Protein AF-A0A1H8XIE9-F1 (afdb_monomer_lite)

pLDDT: mean 76.76, std 25.87, range [34.31, 98.88]

Sequence (158 aa):
MKPQIKPFLKVLVLFALAIGNTLFGGCKKAALSPSSVLHDTVRLVHDSIIYVKDTSNTVTDTAALIPISLIGLRSDSGYCYKIGYHLPVIGDSNDKPNTSTLRLFENGVELSPAHSNHKSIRVYGLGQFSHWGDELYFSTSDNTSPLNNGRKYSYKMK

Radius of gyration: 26.47 Å; chains: 1; bounding box: 53×90×67 Å

Secondary structure (DSSP, 8-state):
-----------------------------------------------------------SSS-PPEEPP-TT-EEEETTEEE-SS--SS--B-SS-TT---EEEEETTEEP--SS--HHHHHHT-TT-EEEETTEEEE--TTS--TTTS---EEEEE-

Foldseek 3Di:
DDDDDDDDDDDDDDDDDDDDDDDDDDDDDDDDDDDDDDDDDDDPDDDDDPPPPPPPDDDDDDQDWAWQDCVQWDDPAAQKIKGRDFAPDFFADPVRQHRFQKWKDKLNHTFDDESDDLVCCRPPAQRYWYRHTRMIMHGDNVSDDPVPPPIIMTMGGD

Structure (mmCIF, N/CA/C/O backbone):
data_AF-A0A1H8XIE9-F1
#
_entry.id   AF-A0A1H8XIE9-F1
#
loop_
_atom_site.group_PDB
_atom_site.id
_atom_site.type_symbol
_atom_site.label_atom_id
_atom_site.label_alt_id
_atom_site.label_comp_id
_atom_site.label_asym_id
_atom_site.label_entity_id
_atom_site.label_seq_id
_atom_site.pdbx_PDB_ins_code
_atom_site.Cartn_x
_atom_site.Cartn_y
_atom_site.Cartn_z
_atom_site.occupancy
_atom_site.B_iso_or_equiv
_atom_site.auth_seq_id
_atom_site.auth_comp_id
_atom_site.auth_asym_id
_atom_site.auth_atom_id
_atom_site.pdbx_PDB_model_num
ATOM 1 N N . MET A 1 1 ? -2.696 -48.945 -34.446 1.00 48.47 1 MET A N 1
ATOM 2 C CA . MET A 1 1 ? -2.806 -48.901 -32.972 1.00 48.47 1 MET A CA 1
ATOM 3 C C . MET A 1 1 ? -3.918 -47.913 -32.607 1.00 48.47 1 MET A C 1
ATOM 5 O O . MET A 1 1 ? -3.743 -46.717 -32.768 1.00 48.47 1 MET A O 1
ATOM 9 N N . LYS A 1 2 ? -5.105 -48.417 -32.257 1.00 46.06 2 LYS A N 1
ATOM 10 C CA . LYS A 1 2 ? -6.204 -47.704 -31.559 1.00 46.06 2 LYS A CA 1
ATOM 11 C C . LYS A 1 2 ? -6.316 -48.355 -30.165 1.00 46.06 2 LYS A C 1
ATOM 13 O O . LYS A 1 2 ? -5.877 -49.504 -30.079 1.00 46.06 2 LYS A O 1
ATOM 18 N N . PRO A 1 3 ? -6.994 -47.793 -29.142 1.00 51.75 3 PRO A N 1
ATOM 19 C CA . PRO A 1 3 ? -7.561 -46.448 -28.916 1.00 51.75 3 PRO A CA 1
ATOM 20 C C . PRO A 1 3 ? -7.057 -45.875 -27.547 1.00 51.75 3 PRO A C 1
ATOM 22 O O . PRO A 1 3 ? -6.142 -46.435 -26.961 1.00 51.75 3 PRO A O 1
ATOM 25 N N . GLN A 1 4 ? -7.491 -44.727 -27.016 1.00 52.00 4 GLN A N 1
ATOM 26 C CA . GLN A 1 4 ? -8.658 -44.607 -26.124 1.00 52.00 4 GLN A CA 1
ATOM 27 C C . GLN A 1 4 ? -9.018 -43.127 -25.909 1.00 52.00 4 GLN A C 1
ATOM 29 O O . GLN A 1 4 ? -8.230 -42.341 -25.388 1.00 52.00 4 GLN A O 1
ATOM 34 N N . ILE A 1 5 ? -10.248 -42.785 -26.285 1.00 56.75 5 ILE A N 1
ATOM 35 C CA . ILE A 1 5 ? -10.944 -41.541 -25.952 1.00 56.75 5 ILE A CA 1
ATOM 36 C C . ILE A 1 5 ? -11.537 -41.735 -24.553 1.00 56.75 5 ILE A C 1
ATOM 38 O O . ILE A 1 5 ? -12.248 -42.712 -24.332 1.00 56.75 5 ILE A O 1
ATOM 42 N N . LYS A 1 6 ? -11.279 -40.821 -23.613 1.00 53.88 6 LYS A N 1
ATOM 43 C CA . LYS A 1 6 ? -12.006 -40.776 -22.334 1.00 53.88 6 LYS A CA 1
ATOM 44 C C . LYS A 1 6 ? -13.123 -39.732 -22.426 1.00 53.88 6 LYS A C 1
ATOM 46 O O . LYS A 1 6 ? -12.805 -38.549 -22.554 1.00 53.88 6 LYS A O 1
ATOM 51 N N . PRO A 1 7 ? -14.408 -40.119 -22.361 1.00 53.91 7 PRO A N 1
ATOM 52 C CA . PRO A 1 7 ? -15.494 -39.163 -22.252 1.00 53.91 7 PRO A CA 1
ATOM 53 C C . PRO A 1 7 ? -15.709 -38.740 -20.790 1.00 53.91 7 PRO A C 1
ATOM 55 O O . PRO A 1 7 ? -15.782 -39.563 -19.886 1.00 53.91 7 PRO A O 1
ATOM 58 N N . PHE A 1 8 ? -15.807 -37.424 -20.607 1.00 53.00 8 PHE A N 1
ATOM 59 C CA . PHE A 1 8 ? -16.929 -36.746 -19.955 1.00 53.00 8 PHE A CA 1
ATOM 60 C C . PHE A 1 8 ? -17.436 -37.303 -18.613 1.00 53.00 8 PHE A C 1
ATOM 62 O O . PHE A 1 8 ? -18.193 -38.268 -18.570 1.00 53.00 8 PHE A O 1
ATOM 69 N N . LEU A 1 9 ? -17.182 -36.563 -17.530 1.00 43.84 9 LEU A N 1
ATOM 70 C CA . LEU A 1 9 ? -18.088 -36.572 -16.385 1.00 43.84 9 LEU A CA 1
ATOM 71 C C . LEU A 1 9 ? -18.273 -35.148 -15.854 1.00 43.84 9 LEU A C 1
ATOM 73 O O . LEU A 1 9 ? -17.459 -34.619 -15.101 1.00 43.84 9 LEU A O 1
ATOM 77 N N . LYS A 1 10 ? -19.363 -34.520 -16.304 1.00 49.62 10 LYS A N 1
ATOM 78 C CA . LYS A 1 10 ? -19.951 -33.341 -15.671 1.00 49.62 10 LYS A CA 1
ATOM 79 C C . LYS A 1 10 ? -20.474 -33.767 -14.302 1.00 49.62 10 LYS A C 1
ATOM 81 O O . LYS A 1 10 ? -21.412 -34.556 -14.239 1.00 49.62 10 LYS A O 1
ATOM 86 N N . VAL A 1 11 ? -19.916 -33.219 -13.231 1.00 49.66 11 VAL A N 1
ATOM 87 C CA . VAL A 1 11 ? -20.542 -33.281 -11.908 1.00 49.66 11 VAL A CA 1
ATOM 88 C C . VAL A 1 11 ? -21.177 -31.920 -11.650 1.00 49.66 11 VAL A C 1
ATOM 90 O O . VAL A 1 11 ? -20.545 -30.974 -11.193 1.00 49.66 11 VAL A O 1
ATOM 93 N N . LEU A 1 12 ? -22.440 -31.832 -12.062 1.00 45.25 12 LEU A N 1
ATOM 94 C CA . LEU A 1 12 ? -23.404 -30.826 -11.643 1.00 45.25 12 LEU A CA 1
ATOM 95 C C . LEU A 1 12 ? -23.874 -31.227 -10.243 1.00 45.25 12 LEU A C 1
ATOM 97 O O . LEU A 1 12 ? -24.540 -32.248 -10.098 1.00 45.25 12 LEU A O 1
ATOM 101 N N . VAL A 1 13 ? -23.541 -30.439 -9.226 1.00 49.31 13 VAL A N 1
ATOM 102 C CA . VAL A 1 13 ? -24.158 -30.559 -7.902 1.00 49.31 13 VAL A CA 1
ATOM 103 C C . VAL A 1 13 ? -24.813 -29.223 -7.582 1.00 49.31 13 VAL A C 1
ATOM 105 O O . VAL A 1 13 ? -24.177 -28.270 -7.144 1.00 49.31 13 VAL A O 1
ATOM 108 N N . LEU A 1 14 ? -26.108 -29.171 -7.884 1.00 47.31 14 LEU A N 1
ATOM 109 C CA . LEU A 1 14 ? -27.056 -28.214 -7.335 1.00 47.31 14 LEU A CA 1
ATOM 110 C C . LEU A 1 14 ? -27.378 -28.660 -5.905 1.00 47.31 14 LEU A C 1
ATOM 112 O O . LEU A 1 14 ? -27.981 -29.712 -5.722 1.00 47.31 14 LEU A O 1
ATOM 116 N N . PHE A 1 15 ? -27.028 -27.850 -4.910 1.00 45.62 15 PHE A N 1
ATOM 117 C CA . PHE A 1 15 ? -27.709 -27.862 -3.617 1.00 45.62 15 PHE A CA 1
ATOM 118 C C . PHE A 1 15 ? -28.223 -26.453 -3.345 1.00 45.62 15 PHE A C 1
ATOM 120 O O . PHE A 1 15 ? -27.506 -25.575 -2.875 1.00 45.62 15 PHE A O 1
ATOM 127 N N . ALA A 1 16 ? -29.488 -26.247 -3.691 1.00 50.12 16 ALA A N 1
ATOM 128 C CA . ALA A 1 16 ? -30.311 -25.251 -3.037 1.00 50.12 16 ALA A CA 1
ATOM 129 C C . ALA A 1 16 ? -30.790 -25.856 -1.713 1.00 50.12 16 ALA A C 1
ATOM 131 O O . ALA A 1 16 ? -31.269 -26.985 -1.721 1.00 50.12 16 ALA A O 1
ATOM 132 N N . LEU A 1 17 ? -30.719 -25.110 -0.612 1.00 47.53 17 LEU A N 1
ATOM 133 C CA . LEU A 1 17 ? -31.839 -25.020 0.322 1.00 47.53 17 LEU A CA 1
ATOM 134 C C . LEU A 1 17 ? -31.669 -23.799 1.232 1.00 47.53 17 LEU A C 1
ATOM 136 O O . LEU A 1 17 ? -30.624 -23.579 1.838 1.00 47.53 17 LEU A O 1
ATOM 140 N N . ALA A 1 18 ? -32.732 -23.006 1.271 1.00 48.97 18 ALA A N 1
ATOM 141 C CA . ALA A 1 18 ? -32.897 -21.816 2.079 1.00 48.97 18 ALA A CA 1
ATOM 142 C C . ALA A 1 18 ? -33.164 -22.162 3.551 1.00 48.97 18 ALA A C 1
ATOM 144 O O . ALA A 1 18 ? -33.960 -23.049 3.849 1.00 48.97 18 ALA A O 1
ATOM 145 N N . ILE A 1 19 ? -32.557 -21.391 4.450 1.00 62.50 19 ILE A N 1
ATOM 146 C CA . ILE A 1 19 ? -32.918 -21.212 5.864 1.00 62.50 19 ILE A CA 1
ATOM 147 C C . ILE A 1 19 ? -32.430 -19.787 6.175 1.00 62.50 19 ILE A C 1
ATOM 14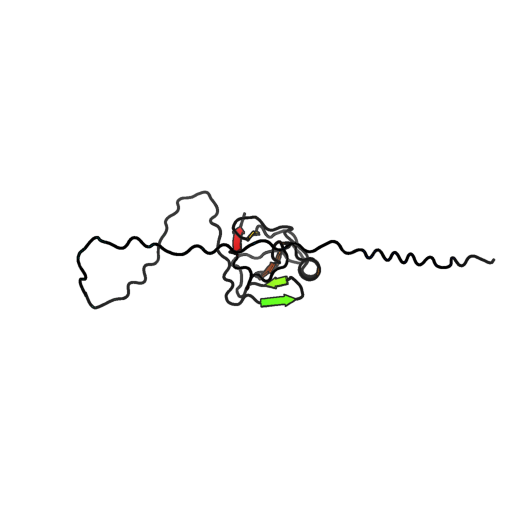9 O O . ILE A 1 19 ? -31.291 -19.475 5.854 1.00 62.50 19 ILE A O 1
ATOM 153 N N . GLY A 1 20 ? -33.142 -18.812 6.717 1.00 48.22 20 GLY A N 1
ATOM 154 C CA . GLY A 1 20 ? -34.461 -18.652 7.308 1.00 48.22 20 GLY A CA 1
ATOM 155 C C . GLY A 1 20 ? -34.412 -17.255 7.959 1.00 48.22 20 GLY A C 1
ATOM 156 O O . GLY A 1 20 ? -33.375 -16.863 8.492 1.00 48.22 20 GLY A O 1
ATOM 157 N N . ASN A 1 21 ? -35.479 -16.464 7.846 1.00 50.12 21 ASN A N 1
ATOM 158 C CA . ASN A 1 21 ? -35.583 -15.127 8.446 1.00 50.12 21 ASN A CA 1
ATOM 159 C C . ASN A 1 21 ? -35.462 -15.170 9.977 1.00 50.12 21 ASN A C 1
ATOM 161 O O . ASN A 1 21 ? -36.142 -15.984 10.590 1.00 50.12 21 ASN A O 1
ATOM 165 N N . THR A 1 22 ? -34.801 -14.175 10.582 1.00 55.75 22 THR A N 1
ATOM 166 C CA . THR A 1 22 ? -35.258 -13.591 11.860 1.00 55.75 22 THR A CA 1
ATOM 167 C C . THR A 1 22 ? -34.824 -12.133 12.011 1.00 55.75 22 THR A C 1
ATOM 169 O O . THR A 1 22 ? -33.637 -11.814 12.019 1.00 55.75 22 THR A O 1
ATOM 172 N N . LEU A 1 23 ? -35.835 -11.272 12.166 1.00 52.94 23 LEU A N 1
ATOM 173 C CA . LEU A 1 23 ? -35.782 -9.919 12.713 1.00 52.94 23 LEU A CA 1
ATOM 174 C C . LEU A 1 23 ? -35.303 -9.936 14.173 1.00 52.94 23 LEU A C 1
ATOM 176 O O . LEU A 1 23 ? -35.907 -10.620 14.987 1.00 52.94 23 LEU A O 1
ATOM 180 N N . PHE A 1 24 ? -34.358 -9.065 14.511 1.00 54.19 24 PHE A N 1
ATOM 181 C CA . PHE A 1 24 ? -34.198 -8.372 15.800 1.00 54.19 24 PHE A CA 1
ATOM 182 C C . PHE A 1 24 ? -33.417 -7.096 15.448 1.00 54.19 24 PHE A C 1
ATOM 184 O O . PHE A 1 24 ? -32.498 -7.155 14.644 1.00 54.19 24 PHE A O 1
ATOM 191 N N . GLY A 1 25 ? -33.684 -5.882 15.899 1.00 42.97 25 GLY A N 1
ATOM 192 C CA . GLY A 1 25 ? -34.474 -5.331 16.986 1.00 42.97 25 GLY A CA 1
ATOM 193 C C . GLY A 1 25 ? -33.830 -3.959 17.219 1.00 42.97 25 GLY A C 1
ATOM 194 O O . GLY A 1 25 ? -32.608 -3.860 17.317 1.00 42.97 25 GLY A O 1
ATOM 195 N N . GLY A 1 26 ? -34.614 -2.884 17.171 1.00 39.31 26 GLY A N 1
ATOM 196 C CA . GLY A 1 26 ? -34.089 -1.525 17.258 1.00 39.31 26 GLY A CA 1
ATOM 197 C C . GLY A 1 26 ? -33.468 -1.220 18.622 1.00 39.31 26 GLY A C 1
ATOM 198 O O . GLY A 1 26 ? -34.047 -1.541 19.654 1.00 39.31 26 GLY A O 1
ATOM 199 N N . CYS A 1 27 ? -32.349 -0.498 18.619 1.00 40.12 27 CYS A N 1
ATOM 200 C CA . CYS A 1 27 ? -31.862 0.228 19.786 1.00 40.12 27 CYS A CA 1
ATOM 201 C C . CYS A 1 27 ? -31.975 1.726 19.502 1.00 40.12 27 CYS A C 1
ATOM 203 O O . CYS A 1 27 ? -31.138 2.314 18.821 1.00 40.12 27 CYS A O 1
ATOM 205 N N . LYS A 1 28 ? -33.031 2.351 20.029 1.00 43.78 28 LYS A N 1
ATOM 206 C CA . LYS A 1 28 ? -33.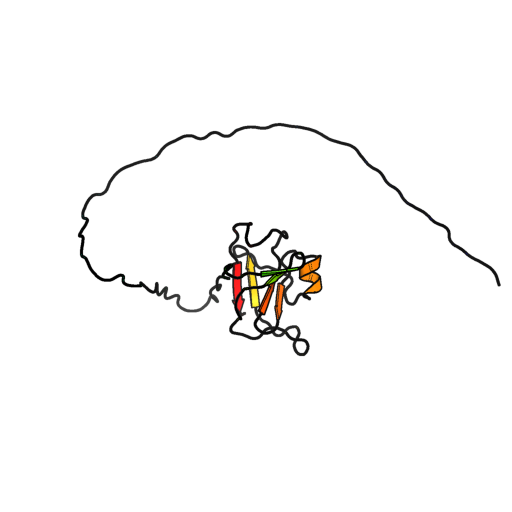051 3.798 20.249 1.00 43.78 28 LYS A CA 1
ATOM 207 C C . LYS A 1 28 ? -32.333 4.063 21.569 1.00 43.78 28 LYS A C 1
ATOM 209 O O . LYS A 1 28 ? -32.714 3.485 22.582 1.00 43.78 28 LYS A O 1
ATOM 214 N N . LYS A 1 29 ? -31.353 4.965 21.587 1.00 44.03 29 LYS A N 1
ATOM 215 C CA . LYS A 1 29 ? -30.922 5.614 22.829 1.00 44.03 29 LYS A CA 1
ATOM 216 C C . LYS A 1 29 ? -30.884 7.118 22.602 1.00 44.03 29 LYS A C 1
ATOM 218 O O . LYS A 1 29 ? -30.073 7.623 21.834 1.00 44.03 29 LYS A O 1
ATOM 223 N N . ALA A 1 30 ? -31.842 7.795 23.223 1.00 38.19 30 ALA A N 1
ATOM 224 C CA . ALA A 1 30 ? -31.916 9.239 23.313 1.00 38.19 30 ALA A CA 1
ATOM 225 C C . ALA A 1 30 ? -31.108 9.734 24.524 1.00 38.19 30 ALA A C 1
ATOM 227 O O . ALA A 1 30 ? -31.046 9.042 25.537 1.00 38.19 30 ALA A O 1
ATOM 228 N N . ALA A 1 31 ? -30.568 10.945 24.357 1.00 35.31 31 ALA A N 1
ATOM 229 C CA . ALA A 1 31 ? -30.292 11.991 25.344 1.00 35.31 31 ALA A CA 1
ATOM 230 C C . ALA A 1 31 ? -29.449 11.660 26.592 1.00 35.31 31 ALA A C 1
ATOM 232 O O . ALA A 1 31 ? -29.842 10.874 27.444 1.00 35.31 31 ALA A O 1
ATOM 233 N N . LEU A 1 32 ? -28.347 12.396 26.764 1.00 38.53 32 LEU A N 1
ATOM 234 C CA . LEU A 1 32 ? -28.251 13.506 27.730 1.00 38.53 32 LEU A CA 1
ATOM 235 C C . LEU A 1 32 ? -26.834 14.098 27.682 1.00 38.53 32 LEU A C 1
ATOM 237 O O . LEU A 1 32 ? -25.843 13.386 27.826 1.00 38.53 32 LEU A O 1
ATOM 241 N N . SER A 1 33 ? -26.759 15.410 27.459 1.00 45.00 33 SER A N 1
ATOM 242 C CA . SER A 1 33 ? -25.581 16.211 27.781 1.00 45.00 33 SER A CA 1
ATOM 243 C C . SER A 1 33 ? -25.416 16.299 29.300 1.00 45.00 33 SER A C 1
ATOM 245 O O . SER A 1 33 ? -26.394 16.189 30.045 1.00 45.00 33 SER A O 1
ATOM 247 N N . PRO A 1 34 ? -24.199 16.598 29.761 1.00 45.03 34 PRO A N 1
ATOM 248 C CA . PRO A 1 34 ? -24.071 17.600 30.806 1.00 45.03 34 PRO A CA 1
ATOM 249 C C . PRO A 1 34 ? -23.395 18.837 30.231 1.00 45.03 34 PRO A C 1
ATOM 251 O O . PRO A 1 34 ? -22.239 18.821 29.812 1.00 45.03 34 PRO A O 1
ATOM 254 N N . SER A 1 35 ? -24.172 19.910 30.200 1.00 40.66 35 SER A N 1
ATOM 255 C CA . SER A 1 35 ? -23.684 21.272 30.073 1.00 40.66 35 SER A CA 1
ATOM 256 C C . SER A 1 35 ? -23.006 21.705 31.377 1.00 40.66 35 SER A C 1
ATOM 258 O O . SER A 1 35 ? -23.365 21.227 32.452 1.00 40.66 35 SER A O 1
ATOM 260 N N . SER A 1 36 ? -22.165 22.732 31.251 1.00 43.00 36 SER A N 1
ATOM 261 C CA . SER A 1 36 ? -21.669 23.644 32.293 1.00 43.00 36 SER A CA 1
ATOM 262 C C . SER A 1 36 ? -20.463 23.197 33.119 1.00 43.00 36 SER A C 1
ATOM 264 O O . SER A 1 36 ? -20.346 22.039 33.484 1.00 43.00 36 SER A O 1
ATOM 266 N N . VAL A 1 37 ? -19.531 24.061 33.508 1.00 38.78 37 VAL A N 1
ATOM 267 C CA . VAL A 1 37 ? -19.157 25.446 33.169 1.00 38.78 37 VAL A CA 1
ATOM 268 C C . VAL A 1 37 ? -17.771 25.563 33.814 1.00 38.78 37 VAL A C 1
ATOM 270 O O . VAL A 1 37 ? -17.615 25.179 34.970 1.00 38.78 37 VAL A O 1
ATOM 273 N N . LEU A 1 38 ? -16.782 26.128 33.127 1.00 34.97 38 LEU A N 1
ATOM 274 C CA . LEU A 1 38 ? -15.830 26.990 33.819 1.00 34.97 38 LEU A CA 1
ATOM 275 C C . LEU A 1 38 ? -15.490 28.163 32.907 1.00 34.97 38 LEU A C 1
ATOM 277 O O . LEU A 1 38 ? -15.200 28.014 31.722 1.00 34.97 38 LEU A O 1
ATOM 281 N N . HIS A 1 39 ? -15.717 29.315 33.511 1.00 35.56 39 HIS A N 1
ATOM 282 C CA . HIS A 1 39 ? -15.737 30.663 32.988 1.00 35.56 39 HIS A CA 1
ATOM 283 C C . HIS A 1 39 ? -14.337 31.192 32.649 1.00 35.56 39 HIS A C 1
ATOM 285 O O . HIS A 1 39 ? -13.345 30.697 33.177 1.00 35.56 39 HIS A O 1
ATOM 291 N N . ASP A 1 40 ? -14.348 32.291 31.884 1.00 34.31 40 ASP A N 1
ATOM 292 C CA . ASP A 1 40 ? -13.335 33.358 31.829 1.00 34.31 40 ASP A CA 1
ATOM 293 C C . ASP A 1 40 ? -12.006 33.020 31.121 1.00 34.31 40 ASP A C 1
ATOM 295 O O . ASP A 1 40 ? -11.282 32.113 31.491 1.00 34.31 40 ASP A O 1
ATOM 299 N N . THR A 1 41 ? -11.531 33.732 30.096 1.00 38.88 41 THR A N 1
ATOM 300 C CA . THR A 1 41 ? -11.856 35.058 29.553 1.00 38.88 41 THR A CA 1
ATOM 301 C C . THR A 1 41 ? -11.452 35.070 28.075 1.00 38.88 41 THR A C 1
ATOM 303 O O . THR A 1 41 ? -10.320 34.723 27.736 1.00 38.88 41 THR A O 1
ATOM 306 N N . VAL A 1 42 ? -12.339 35.514 27.184 1.00 34.53 42 VAL A N 1
ATOM 307 C CA . VAL A 1 42 ? -11.992 35.812 25.786 1.00 34.53 42 VAL A CA 1
ATOM 308 C C . VAL A 1 42 ? -11.196 37.119 25.760 1.00 34.53 42 VAL A C 1
ATOM 310 O O . VAL A 1 42 ? -11.762 38.196 25.935 1.00 34.53 42 VAL A O 1
ATOM 313 N N . ARG A 1 43 ? -9.880 37.049 25.528 1.00 38.50 43 ARG A N 1
ATOM 314 C CA . ARG A 1 43 ? -9.099 38.203 25.056 1.00 38.50 43 ARG A CA 1
ATOM 315 C C . ARG A 1 43 ? -8.968 38.088 23.544 1.00 38.50 43 ARG A C 1
ATOM 317 O O . ARG A 1 43 ? -8.198 37.276 23.042 1.00 38.50 43 ARG A O 1
ATOM 324 N N . LEU A 1 44 ? -9.738 38.906 22.829 1.00 39.06 44 LEU A N 1
ATOM 325 C CA . LEU A 1 44 ? -9.516 39.177 21.414 1.00 39.06 44 LEU A CA 1
ATOM 326 C C . LEU A 1 44 ? -8.230 39.995 21.294 1.00 39.06 44 LEU A C 1
ATOM 328 O O . LEU A 1 44 ? -8.243 41.210 21.479 1.00 39.06 44 LEU A O 1
ATOM 332 N N . VAL A 1 45 ? -7.118 39.323 21.012 1.00 40.78 45 VAL A N 1
ATOM 333 C CA . VAL A 1 45 ? -5.932 39.985 20.475 1.00 40.78 45 VAL A CA 1
ATOM 334 C C . VAL A 1 45 ? -5.905 39.638 18.995 1.00 40.78 45 VAL A C 1
ATOM 336 O O . VAL A 1 45 ? -5.754 38.479 18.616 1.00 40.78 45 VAL A O 1
ATOM 339 N N . HIS A 1 46 ? -6.185 40.651 18.180 1.00 40.91 46 HIS A N 1
ATOM 340 C CA . HIS A 1 46 ? -5.896 40.636 16.756 1.00 40.91 46 HIS A CA 1
ATOM 341 C C . HIS A 1 46 ? -4.406 40.337 16.529 1.00 40.91 46 HIS A C 1
ATOM 343 O O . HIS A 1 46 ? -3.565 40.706 17.345 1.00 40.91 46 HIS A O 1
ATOM 349 N N . ASP A 1 47 ? -4.143 39.756 15.364 1.00 40.78 47 ASP A N 1
ATOM 350 C CA . ASP A 1 47 ? -2.858 39.514 14.710 1.00 40.78 47 ASP A CA 1
ATOM 351 C C . ASP A 1 47 ? -2.098 38.208 14.980 1.00 40.78 47 ASP A C 1
ATOM 353 O O . ASP A 1 47 ? -1.619 37.909 16.070 1.00 40.78 47 ASP A O 1
ATOM 357 N N . SER A 1 48 ? -1.844 37.546 13.843 1.00 39.28 48 SER A N 1
ATOM 358 C CA . SER A 1 48 ? -0.885 36.469 13.573 1.00 39.28 48 SER A CA 1
ATOM 359 C C . SER A 1 48 ? -1.379 35.044 13.841 1.00 39.28 48 SER A C 1
ATOM 361 O O . SER A 1 48 ? -1.263 34.507 14.939 1.00 39.28 48 SER A O 1
ATOM 363 N N . ILE A 1 49 ? -1.846 34.372 12.781 1.00 41.56 49 ILE A N 1
ATOM 364 C CA . ILE A 1 49 ? -1.921 32.906 12.741 1.00 41.56 49 ILE A CA 1
ATOM 365 C C . ILE A 1 49 ? -0.487 32.374 12.861 1.00 41.56 49 ILE A C 1
ATOM 367 O O . ILE A 1 49 ? 0.273 32.364 11.894 1.00 41.56 49 ILE A O 1
ATOM 371 N N . ILE A 1 50 ? -0.108 31.940 14.060 1.00 40.66 50 ILE A N 1
ATOM 372 C CA . ILE A 1 50 ? 1.090 31.134 14.275 1.00 40.66 50 ILE A CA 1
ATOM 373 C C . ILE A 1 50 ? 0.761 29.727 13.770 1.00 40.66 50 ILE A C 1
ATOM 375 O O . ILE A 1 50 ? -0.056 29.020 14.360 1.00 40.66 50 ILE A O 1
ATOM 379 N N . TYR A 1 51 ? 1.400 29.307 12.677 1.00 40.88 51 TYR A N 1
ATOM 380 C CA . TYR A 1 51 ? 1.510 27.888 12.344 1.00 40.88 51 TYR A CA 1
ATOM 381 C C . TYR A 1 51 ? 2.327 27.219 13.455 1.00 40.88 51 TYR A C 1
ATOM 383 O O . TYR A 1 51 ? 3.558 27.255 13.445 1.00 40.88 51 TYR A O 1
ATOM 391 N N . VAL A 1 52 ? 1.651 26.625 14.438 1.00 37.44 52 VAL A N 1
ATOM 392 C CA . VAL A 1 52 ? 2.305 25.728 15.388 1.00 37.44 52 VAL A CA 1
ATOM 393 C C . VAL A 1 52 ? 2.678 24.474 14.601 1.00 37.44 52 VAL A C 1
ATOM 395 O O . VAL A 1 52 ? 1.838 23.619 14.331 1.00 37.44 52 VAL A O 1
ATOM 398 N N . LYS A 1 53 ? 3.946 24.377 14.182 1.00 41.09 53 LYS A N 1
ATOM 399 C CA . LYS A 1 53 ? 4.560 23.075 13.914 1.00 41.09 53 LYS A CA 1
ATOM 400 C C . LYS A 1 53 ? 4.552 22.343 15.245 1.00 41.09 53 LYS A C 1
ATOM 402 O O . LYS A 1 53 ? 5.404 22.615 16.092 1.00 41.09 53 LYS A O 1
ATOM 407 N N . ASP A 1 54 ? 3.573 21.469 15.437 1.00 40.88 54 ASP A N 1
ATOM 408 C CA . ASP A 1 54 ? 3.595 20.557 16.567 1.00 40.88 54 ASP A CA 1
ATOM 409 C C . ASP A 1 54 ? 4.859 19.703 16.432 1.00 40.88 54 ASP A C 1
ATOM 411 O O . ASP A 1 54 ? 5.010 18.876 15.530 1.00 40.88 54 ASP A O 1
ATOM 415 N N . THR A 1 55 ? 5.842 20.053 17.254 1.00 49.34 55 THR A N 1
ATOM 416 C CA . THR A 1 55 ? 7.144 19.412 17.319 1.00 49.34 55 THR A CA 1
ATOM 417 C C . THR A 1 55 ? 7.029 18.409 18.448 1.00 49.34 55 THR A C 1
ATOM 419 O O . THR A 1 55 ? 7.468 18.658 19.569 1.00 49.34 55 THR A O 1
ATOM 422 N N . SER A 1 56 ? 6.387 17.276 18.175 1.00 49.81 56 SER A N 1
ATOM 423 C CA . SER A 1 56 ? 6.419 16.145 19.090 1.00 49.81 56 SER A CA 1
ATOM 424 C C . SER A 1 56 ? 7.819 15.530 19.042 1.00 49.81 56 SER A C 1
ATOM 426 O O . SER A 1 56 ? 8.124 14.685 18.201 1.00 49.81 56 SER A O 1
ATOM 428 N N . ASN A 1 57 ? 8.681 15.996 19.948 1.00 49.31 57 ASN A N 1
ATOM 429 C CA . ASN A 1 57 ? 9.880 15.287 20.377 1.00 49.31 57 ASN A CA 1
ATOM 430 C C . ASN A 1 57 ? 9.477 13.886 20.862 1.00 49.31 57 ASN A C 1
ATOM 432 O O . ASN A 1 57 ? 8.901 13.748 21.940 1.00 49.31 57 ASN A O 1
ATOM 436 N N . THR A 1 58 ? 9.832 12.842 20.116 1.00 43.44 58 THR A N 1
ATOM 437 C CA . THR A 1 58 ? 9.933 11.483 20.659 1.00 43.44 58 THR A CA 1
ATOM 438 C C . THR A 1 58 ? 11.370 11.017 20.525 1.00 43.44 58 THR A C 1
ATOM 440 O O . THR A 1 58 ? 11.875 10.795 19.425 1.00 43.44 58 THR A O 1
ATOM 443 N N . VAL A 1 59 ? 12.020 10.928 21.680 1.00 46.69 59 VAL A N 1
ATOM 444 C CA . VAL A 1 59 ? 13.346 10.355 21.883 1.00 46.69 59 VAL A CA 1
ATOM 445 C C . VAL A 1 59 ? 13.322 8.879 21.454 1.00 46.69 59 VAL A C 1
ATOM 447 O O . VAL A 1 59 ? 12.338 8.175 21.656 1.00 46.69 59 VAL A O 1
ATOM 450 N N . THR A 1 60 ? 14.411 8.489 20.802 1.00 48.06 60 THR A N 1
ATOM 451 C CA . THR A 1 60 ? 14.809 7.212 20.185 1.00 48.06 60 THR A CA 1
ATOM 452 C C . THR A 1 60 ? 14.172 5.895 20.661 1.00 48.06 60 THR A C 1
ATOM 454 O O . THR A 1 60 ? 14.072 5.626 21.852 1.00 48.06 60 THR A O 1
ATOM 457 N N . ASP A 1 61 ? 13.955 5.027 19.661 1.00 48.06 61 ASP A N 1
ATOM 458 C CA . ASP A 1 61 ? 13.749 3.566 19.702 1.00 48.06 61 ASP A CA 1
ATOM 459 C C . ASP A 1 61 ? 12.309 3.022 19.728 1.00 48.06 61 ASP A C 1
ATOM 461 O O . ASP A 1 61 ? 11.920 2.117 20.459 1.00 48.06 61 ASP A O 1
ATOM 465 N N . THR A 1 62 ? 11.489 3.548 18.826 1.00 54.12 62 THR A N 1
ATOM 466 C CA . THR A 1 62 ? 10.479 2.766 18.105 1.00 54.12 62 THR A CA 1
ATOM 467 C C . THR A 1 62 ? 10.361 3.449 16.753 1.00 54.12 62 THR A C 1
ATOM 469 O O . THR A 1 62 ? 10.025 4.628 16.720 1.00 54.12 62 THR A O 1
ATOM 472 N N . ALA A 1 63 ? 10.703 2.795 15.639 1.00 65.06 63 ALA A N 1
ATOM 473 C CA . ALA A 1 63 ? 10.551 3.417 14.319 1.00 65.06 63 ALA A CA 1
ATOM 474 C C . ALA A 1 63 ? 9.093 3.886 14.156 1.00 65.06 63 ALA A C 1
ATOM 476 O O . ALA A 1 63 ? 8.182 3.058 14.045 1.00 65.06 63 ALA A O 1
ATOM 477 N N . ALA A 1 64 ? 8.884 5.203 14.250 1.00 85.06 64 ALA A N 1
ATOM 478 C CA . ALA A 1 64 ? 7.567 5.814 14.255 1.00 85.06 64 ALA A CA 1
ATOM 479 C C . ALA A 1 64 ? 6.865 5.469 12.940 1.00 85.06 64 ALA A C 1
ATOM 481 O O . ALA A 1 64 ? 7.451 5.586 11.863 1.00 85.06 64 ALA A O 1
ATOM 482 N N . LEU A 1 65 ? 5.621 5.000 13.027 1.00 94.12 65 LEU A N 1
ATOM 483 C CA . LEU A 1 65 ? 4.830 4.699 11.841 1.00 94.12 65 LEU A CA 1
ATOM 484 C C . LEU A 1 65 ? 4.528 6.003 11.096 1.00 94.12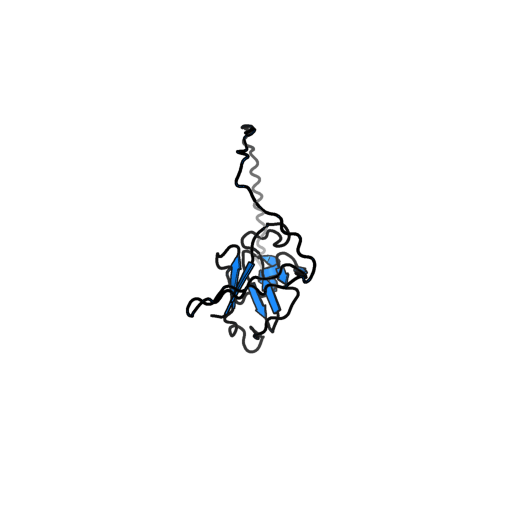 65 LEU A C 1
ATOM 486 O O . LEU A 1 65 ? 3.922 6.918 11.651 1.00 94.12 65 LEU A O 1
ATOM 490 N N . ILE A 1 66 ? 4.924 6.065 9.830 1.00 96.44 66 ILE A N 1
ATOM 491 C CA . ILE A 1 66 ? 4.669 7.188 8.935 1.00 96.44 66 ILE A CA 1
ATOM 492 C C . ILE A 1 66 ? 3.268 6.998 8.335 1.00 96.44 66 ILE A C 1
ATOM 494 O O . ILE A 1 66 ? 3.031 5.977 7.681 1.00 96.44 66 ILE A O 1
ATOM 498 N N . PRO A 1 67 ? 2.316 7.926 8.539 1.00 97.69 67 PRO A N 1
ATOM 499 C CA . PRO A 1 67 ? 0.976 7.799 7.975 1.00 97.69 67 PRO A CA 1
ATOM 500 C C . PRO A 1 67 ? 1.006 7.899 6.444 1.00 97.69 67 PRO A C 1
ATOM 502 O O . PRO A 1 67 ? 1.707 8.735 5.874 1.00 97.69 67 PRO A O 1
ATOM 505 N N . ILE A 1 68 ? 0.207 7.066 5.776 1.00 97.75 68 ILE A N 1
ATOM 506 C CA . ILE A 1 68 ? -0.024 7.145 4.333 1.00 97.75 68 ILE A CA 1
ATOM 507 C C . ILE A 1 68 ? -1.155 8.133 4.080 1.00 97.75 68 ILE A C 1
ATOM 509 O O . ILE A 1 68 ? -2.273 7.965 4.572 1.00 97.75 68 ILE A O 1
ATOM 513 N N . SER A 1 69 ? -0.873 9.154 3.274 1.00 96.56 69 SER A N 1
ATOM 514 C CA . SER A 1 69 ? -1.918 10.046 2.782 1.00 96.56 69 SER A CA 1
ATOM 515 C C . SER A 1 69 ? -2.757 9.325 1.732 1.00 96.56 69 SER A C 1
ATOM 517 O O . SER A 1 69 ? -2.236 8.869 0.714 1.00 96.56 69 SER A O 1
ATOM 519 N N . LEU A 1 70 ? -4.068 9.250 1.963 1.00 96.38 70 LEU A N 1
ATOM 520 C CA . LEU A 1 70 ? -5.018 8.749 0.967 1.00 96.38 70 LEU A CA 1
ATOM 521 C C . LEU A 1 70 ? -5.328 9.796 -0.116 1.00 96.38 70 LEU A C 1
ATOM 523 O O . LEU A 1 70 ? -5.962 9.482 -1.123 1.00 96.38 70 LEU A O 1
ATOM 527 N N . ILE A 1 71 ? -4.863 11.037 0.060 1.00 95.12 71 ILE A N 1
ATOM 528 C CA . ILE A 1 71 ? -4.972 12.075 -0.964 1.00 95.12 71 ILE A CA 1
ATOM 529 C C . ILE A 1 71 ? -4.115 11.665 -2.160 1.00 95.12 71 ILE A C 1
ATOM 531 O O . ILE A 1 71 ? -2.919 11.410 -2.036 1.00 95.12 71 ILE A O 1
ATOM 535 N N . GLY A 1 72 ? -4.742 11.607 -3.333 1.00 94.25 72 GLY A N 1
ATOM 536 C CA . GLY A 1 72 ? -4.077 11.196 -4.564 1.00 94.25 72 GLY A CA 1
ATOM 537 C C . GLY A 1 72 ? -3.853 9.688 -4.685 1.00 94.25 72 GLY A C 1
ATOM 538 O O . GLY A 1 72 ? -3.214 9.280 -5.650 1.00 94.25 72 GLY A O 1
ATOM 539 N N . LEU A 1 73 ? -4.379 8.868 -3.764 1.00 96.94 73 LEU A N 1
ATOM 540 C CA . LEU A 1 73 ? -4.405 7.415 -3.922 1.00 96.94 73 LEU A CA 1
ATOM 541 C C . LEU A 1 73 ? -5.177 7.051 -5.198 1.00 96.94 73 LEU A C 1
ATOM 543 O O . LEU A 1 73 ? -6.290 7.526 -5.427 1.00 96.94 73 LEU A O 1
ATOM 547 N N . ARG A 1 74 ? -4.587 6.196 -6.031 1.00 97.50 74 ARG A N 1
ATOM 548 C CA . ARG A 1 74 ? -5.147 5.784 -7.321 1.00 97.50 74 ARG A CA 1
ATOM 549 C C . ARG A 1 74 ? -5.489 4.306 -7.279 1.00 97.50 74 ARG A C 1
ATOM 551 O O . ARG A 1 74 ? -4.715 3.507 -6.758 1.00 97.50 74 ARG A O 1
ATOM 558 N N . SER A 1 75 ? -6.629 3.940 -7.853 1.00 98.00 75 SER A N 1
ATOM 559 C CA . SER A 1 75 ? -6.868 2.544 -8.216 1.00 98.00 75 SER A CA 1
ATOM 560 C C . SER A 1 75 ? -5.983 2.206 -9.414 1.00 98.00 75 SER A C 1
ATOM 562 O O . SER A 1 75 ? -5.946 2.965 -10.382 1.00 98.00 75 SER A O 1
ATOM 564 N N . ASP A 1 76 ? -5.243 1.104 -9.323 1.00 97.12 76 ASP A N 1
ATOM 565 C CA . ASP A 1 76 ? -4.412 0.592 -10.413 1.00 97.12 76 ASP A CA 1
ATOM 566 C C . ASP A 1 76 ? -5.200 -0.451 -11.227 1.00 97.12 76 ASP A C 1
ATOM 568 O O . ASP A 1 76 ? -5.380 -0.288 -12.431 1.00 97.12 76 ASP A O 1
ATOM 572 N N . SER A 1 77 ? -5.742 -1.485 -10.567 1.00 98.06 77 SER A N 1
ATOM 573 C CA . SER A 1 77 ? -6.739 -2.424 -11.112 1.00 98.06 77 SER A CA 1
ATOM 574 C C . SER A 1 77 ? -7.184 -3.423 -10.032 1.00 98.06 77 SER A C 1
ATOM 576 O O . SER A 1 77 ? -6.412 -3.723 -9.121 1.00 98.06 77 SER A O 1
ATOM 578 N N . GLY A 1 78 ? -8.385 -4.002 -10.143 1.00 98.19 78 GLY A N 1
ATOM 579 C CA . GLY A 1 78 ? -8.879 -5.009 -9.193 1.00 98.19 78 GLY A CA 1
ATOM 580 C C . GLY A 1 78 ? -8.826 -4.508 -7.745 1.00 98.19 78 GLY A C 1
ATOM 581 O O . GLY A 1 78 ? -9.350 -3.437 -7.451 1.00 98.19 78 GLY A O 1
ATOM 582 N N . TYR A 1 79 ? -8.155 -5.252 -6.861 1.00 98.69 79 TYR A N 1
ATOM 583 C CA . TYR A 1 79 ? -7.948 -4.863 -5.456 1.00 98.69 79 TYR A CA 1
ATOM 584 C C . TYR A 1 79 ? -6.693 -4.006 -5.208 1.00 98.69 79 TYR A C 1
ATOM 586 O O . TYR A 1 79 ? -6.380 -3.693 -4.061 1.00 98.69 79 TYR A O 1
ATOM 594 N N . CYS A 1 80 ? -5.958 -3.638 -6.262 1.00 98.75 80 CYS A N 1
ATOM 595 C CA . CYS A 1 80 ? -4.691 -2.921 -6.165 1.00 98.75 80 CYS A CA 1
ATOM 596 C C . CYS A 1 80 ? -4.886 -1.401 -6.175 1.00 98.75 80 CYS A C 1
ATOM 598 O O . CYS A 1 80 ? -5.496 -0.829 -7.089 1.00 98.75 80 CYS A O 1
ATOM 600 N N . TYR A 1 81 ? -4.284 -0.752 -5.184 1.00 98.75 81 TYR A N 1
ATOM 601 C CA . TYR A 1 81 ? -4.191 0.692 -5.041 1.00 98.75 81 TYR A CA 1
ATOM 602 C C . TYR A 1 81 ? -2.734 1.128 -4.983 1.00 98.75 81 TYR A C 1
ATOM 604 O O . TYR A 1 81 ? -1.872 0.397 -4.498 1.00 98.75 81 TYR A O 1
ATOM 612 N N . LYS A 1 82 ? -2.481 2.350 -5.444 1.00 98.00 82 LYS A N 1
ATOM 613 C CA . LYS A 1 82 ? -1.164 2.975 -5.467 1.00 98.00 82 LYS A CA 1
ATOM 614 C C . LYS A 1 82 ? -1.209 4.350 -4.818 1.00 98.00 82 LYS A C 1
ATOM 616 O O . LYS A 1 82 ? -2.120 5.134 -5.093 1.00 98.00 82 LYS A O 1
ATOM 621 N N . ILE A 1 83 ? -0.227 4.648 -3.972 1.00 97.88 83 ILE A N 1
ATOM 622 C CA . ILE A 1 83 ? -0.102 5.964 -3.327 1.00 97.88 83 ILE A CA 1
ATOM 623 C C . ILE A 1 83 ? 0.159 7.081 -4.347 1.00 97.88 83 ILE A C 1
ATOM 625 O O . ILE A 1 83 ? 0.734 6.864 -5.411 1.00 97.88 83 ILE A O 1
ATOM 629 N N . GLY A 1 84 ? -0.290 8.294 -4.024 1.00 96.50 84 GLY A N 1
ATOM 630 C CA . GLY A 1 84 ? -0.225 9.446 -4.929 1.00 96.50 84 GLY A CA 1
ATOM 631 C C . GLY A 1 84 ? 1.113 10.184 -4.969 1.00 96.50 84 GLY A C 1
ATOM 632 O O . GLY A 1 84 ? 1.193 11.235 -5.601 1.00 96.50 84 GLY A O 1
ATOM 633 N N . TYR A 1 85 ? 2.130 9.691 -4.266 1.00 97.56 85 TYR A N 1
ATOM 634 C CA . TYR A 1 85 ? 3.429 10.336 -4.087 1.00 97.56 85 TYR A CA 1
ATOM 635 C C . TYR A 1 85 ? 4.547 9.291 -4.052 1.00 97.56 85 TYR A C 1
ATOM 637 O O . TYR A 1 85 ? 4.288 8.115 -3.805 1.00 97.56 85 TYR A O 1
ATOM 645 N N . HIS A 1 86 ? 5.782 9.733 -4.273 1.00 97.44 86 HIS A N 1
ATOM 646 C CA . HIS A 1 86 ? 6.960 8.869 -4.264 1.00 97.44 86 HIS A CA 1
ATOM 647 C C . HIS A 1 86 ? 7.517 8.721 -2.844 1.00 97.44 86 HIS A C 1
ATOM 649 O O . HIS A 1 86 ? 7.571 9.689 -2.077 1.00 97.44 86 HIS A O 1
ATOM 655 N N . LEU A 1 87 ? 7.926 7.508 -2.489 1.00 96.75 87 LEU A N 1
ATOM 656 C CA . LEU A 1 87 ? 8.616 7.217 -1.241 1.00 96.75 87 LEU A CA 1
ATOM 657 C C . LEU A 1 87 ? 10.084 7.669 -1.321 1.00 96.75 87 LEU A C 1
ATOM 659 O O . LEU A 1 87 ? 10.690 7.638 -2.388 1.00 96.75 87 LEU A O 1
ATOM 663 N N . PRO A 1 88 ? 10.690 8.081 -0.193 1.00 94.38 88 PRO A N 1
ATOM 664 C CA . PRO A 1 88 ? 12.060 8.600 -0.178 1.00 94.38 88 PRO A CA 1
ATOM 665 C C . PRO A 1 88 ? 13.139 7.515 -0.330 1.00 94.38 88 PRO A C 1
ATOM 667 O O . PRO A 1 88 ? 14.313 7.841 -0.493 1.00 94.38 88 PRO A O 1
ATOM 670 N N . VAL A 1 89 ? 12.768 6.235 -0.233 1.00 95.31 89 VAL A N 1
ATOM 671 C CA . VAL A 1 89 ? 13.677 5.088 -0.328 1.00 95.31 89 VAL A CA 1
ATOM 672 C C . VAL A 1 89 ? 13.216 4.202 -1.469 1.00 95.31 89 VAL A C 1
ATOM 674 O O . VAL A 1 89 ? 12.025 3.947 -1.594 1.00 95.31 89 VAL A O 1
ATOM 677 N N . ILE A 1 90 ? 14.165 3.704 -2.258 1.00 97.19 90 ILE A N 1
ATOM 678 C CA . ILE A 1 90 ? 13.883 2.761 -3.337 1.00 97.19 90 ILE A CA 1
ATOM 679 C C . ILE A 1 90 ? 13.631 1.362 -2.766 1.00 97.19 90 ILE A C 1
ATOM 681 O O . ILE A 1 90 ? 14.431 0.839 -1.988 1.00 97.19 90 ILE A O 1
ATOM 685 N N . GLY A 1 91 ? 12.509 0.774 -3.159 1.00 97.81 91 GLY A N 1
ATOM 686 C CA . GLY A 1 91 ? 12.126 -0.598 -2.899 1.00 97.81 91 GLY A CA 1
ATOM 687 C C . GLY A 1 91 ? 12.656 -1.576 -3.940 1.00 97.81 91 GLY A C 1
ATOM 688 O O . GLY A 1 91 ? 13.763 -1.450 -4.462 1.00 97.81 91 GLY A O 1
ATOM 689 N N . ASP A 1 92 ? 11.849 -2.589 -4.213 1.00 98.50 92 ASP A N 1
ATOM 690 C CA . ASP A 1 92 ? 12.190 -3.706 -5.076 1.00 98.50 92 ASP A CA 1
ATOM 691 C C . ASP A 1 92 ? 12.289 -3.309 -6.547 1.00 98.50 92 ASP A C 1
ATOM 693 O O . ASP A 1 92 ? 11.722 -2.318 -7.017 1.00 98.50 92 ASP A O 1
ATOM 697 N N . SER A 1 93 ? 13.021 -4.133 -7.284 1.00 98.19 93 SER A N 1
ATOM 698 C CA . SER A 1 93 ? 13.137 -4.070 -8.734 1.00 98.19 93 SER A CA 1
ATOM 699 C C . SER A 1 93 ? 13.305 -5.475 -9.308 1.00 98.19 93 SER A C 1
ATOM 701 O O . SER A 1 93 ? 13.445 -6.450 -8.569 1.00 98.19 93 SER A O 1
ATOM 703 N N . ASN A 1 94 ? 13.350 -5.591 -10.638 1.00 97.56 94 ASN A N 1
ATOM 704 C CA . ASN A 1 94 ? 13.646 -6.870 -11.290 1.00 97.56 94 ASN A CA 1
ATOM 705 C C . ASN A 1 94 ? 15.017 -7.433 -10.873 1.00 97.56 94 ASN A C 1
ATOM 707 O O . ASN A 1 94 ? 15.149 -8.641 -10.697 1.00 97.56 94 ASN A O 1
ATOM 711 N N . ASP A 1 95 ? 16.015 -6.566 -10.677 1.00 97.88 95 ASP A N 1
ATOM 712 C CA . ASP A 1 95 ? 17.373 -6.973 -10.293 1.00 97.88 95 ASP A CA 1
ATOM 713 C C . ASP A 1 95 ? 17.491 -7.266 -8.791 1.00 97.88 95 ASP A C 1
ATOM 715 O O . ASP A 1 95 ? 18.350 -8.036 -8.359 1.00 97.88 95 ASP A O 1
ATOM 719 N N . LYS A 1 96 ? 16.641 -6.629 -7.977 1.00 97.56 96 LYS A N 1
ATOM 720 C CA . LYS A 1 96 ? 16.644 -6.724 -6.514 1.00 97.56 96 LYS A CA 1
ATOM 721 C C . LYS A 1 96 ? 15.213 -6.911 -5.990 1.00 97.56 96 LYS A C 1
ATOM 723 O O . LYS A 1 96 ? 14.644 -5.974 -5.436 1.00 97.56 96 LYS A O 1
ATOM 728 N N . PRO A 1 97 ? 14.621 -8.109 -6.135 1.00 96.94 97 PRO A N 1
ATOM 729 C CA . PRO A 1 97 ? 13.191 -8.319 -5.891 1.00 96.94 97 PRO A CA 1
ATOM 730 C C . PRO A 1 97 ? 12.776 -8.342 -4.411 1.00 96.94 97 PRO A C 1
ATOM 732 O O . PRO A 1 97 ? 11.586 -8.399 -4.135 1.00 96.94 97 PRO A O 1
ATOM 735 N N . ASN A 1 98 ? 13.731 -8.337 -3.474 1.00 96.69 98 ASN A N 1
ATOM 736 C CA . ASN A 1 98 ? 13.474 -8.391 -2.028 1.00 96.69 98 ASN A CA 1
ATOM 737 C C . ASN A 1 98 ? 14.362 -7.400 -1.248 1.00 96.69 98 ASN A C 1
ATOM 739 O O . ASN A 1 98 ? 14.840 -7.713 -0.159 1.00 96.69 98 ASN A O 1
ATOM 743 N N . THR A 1 99 ? 14.691 -6.247 -1.836 1.00 97.19 99 THR A N 1
ATOM 744 C CA . THR A 1 99 ? 15.547 -5.245 -1.172 1.00 97.19 99 THR A CA 1
ATOM 745 C C . THR A 1 99 ? 14.762 -4.281 -0.294 1.00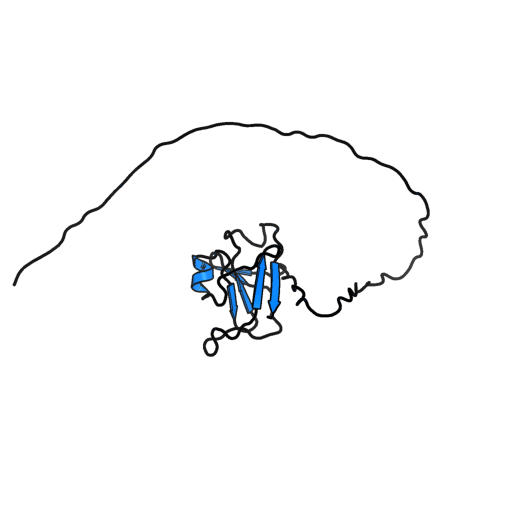 97.19 99 THR A C 1
ATOM 747 O O . THR A 1 99 ? 15.355 -3.636 0.570 1.00 97.19 99 THR A O 1
ATOM 750 N N . SER A 1 100 ? 13.454 -4.146 -0.513 1.00 97.69 100 SER A N 1
ATOM 751 C CA . SER A 1 100 ? 12.605 -3.290 0.303 1.00 97.69 100 SER A CA 1
ATOM 752 C C . SER A 1 100 ? 12.555 -3.787 1.750 1.00 97.69 100 SER A C 1
ATOM 754 O O . SER A 1 100 ? 12.329 -4.963 2.015 1.00 97.69 100 SER A O 1
ATOM 756 N N . THR A 1 101 ? 12.694 -2.873 2.710 1.00 97.06 101 THR A N 1
ATOM 757 C CA . THR A 1 101 ? 12.473 -3.159 4.139 1.00 97.06 101 THR A CA 1
ATOM 758 C C . THR A 1 101 ? 11.158 -2.571 4.659 1.00 97.06 101 THR A C 1
ATOM 760 O O . THR A 1 101 ? 10.928 -2.524 5.871 1.00 97.06 101 THR A O 1
ATOM 763 N N . LEU A 1 102 ? 10.293 -2.106 3.749 1.00 97.94 102 LEU A N 1
ATOM 764 C CA . LEU A 1 102 ? 9.026 -1.467 4.082 1.00 97.94 102 LEU A CA 1
ATOM 765 C C . LEU A 1 102 ? 8.062 -2.469 4.722 1.00 97.94 102 LEU A C 1
ATOM 767 O O . LEU A 1 102 ? 7.779 -3.528 4.167 1.00 97.94 102 LEU A O 1
ATOM 771 N N . ARG A 1 103 ? 7.505 -2.083 5.869 1.00 98.12 103 ARG A N 1
ATOM 772 C CA . ARG A 1 103 ? 6.397 -2.765 6.544 1.00 98.12 103 ARG A CA 1
ATOM 773 C C . ARG A 1 103 ? 5.163 -1.881 6.463 1.00 98.12 103 ARG A C 1
ATOM 775 O O . ARG A 1 103 ? 5.248 -0.700 6.803 1.00 98.12 103 ARG A O 1
ATOM 782 N N . LEU A 1 104 ? 4.046 -2.442 6.016 1.00 98.50 104 LEU A N 1
ATOM 783 C CA . LEU A 1 104 ? 2.782 -1.736 5.815 1.00 98.50 104 LEU A CA 1
ATOM 784 C C . LEU A 1 104 ? 1.778 -2.131 6.897 1.00 98.50 104 LEU A C 1
ATOM 786 O O . LEU A 1 104 ? 1.702 -3.295 7.269 1.00 98.50 104 LEU A O 1
ATOM 790 N N . PHE A 1 105 ? 0.991 -1.177 7.381 1.00 98.62 105 PHE A N 1
ATOM 791 C CA . PHE A 1 105 ? 0.033 -1.375 8.460 1.00 98.62 105 PHE A CA 1
ATOM 792 C C . PHE A 1 105 ? -1.336 -0.806 8.088 1.00 98.62 105 PHE A C 1
ATOM 794 O O . PHE A 1 105 ? -1.439 0.291 7.538 1.00 98.62 105 PHE A O 1
ATOM 801 N N . GLU A 1 106 ? -2.387 -1.531 8.456 1.00 98.56 106 GLU A N 1
ATOM 802 C CA . GLU A 1 106 ? -3.787 -1.115 8.415 1.00 98.56 106 GLU A CA 1
ATOM 803 C C . GLU A 1 106 ? -4.319 -1.095 9.851 1.00 98.56 106 GLU A C 1
ATOM 805 O O . GLU A 1 106 ? -4.323 -2.111 10.541 1.00 98.56 106 GLU A O 1
ATOM 810 N N . ASN A 1 107 ? -4.722 0.078 10.344 1.00 97.88 107 ASN A N 1
ATOM 811 C CA . ASN A 1 107 ? -5.108 0.300 11.744 1.00 97.88 107 ASN A CA 1
ATOM 812 C C . ASN A 1 107 ? -4.071 -0.220 12.762 1.00 97.88 107 ASN A C 1
ATOM 814 O O . ASN A 1 107 ? -4.423 -0.657 13.855 1.00 97.88 107 ASN A O 1
ATOM 818 N N . GLY A 1 108 ? -2.786 -0.177 12.402 1.00 96.81 108 GLY A N 1
ATOM 819 C CA . GLY A 1 108 ? -1.690 -0.682 13.234 1.00 96.81 108 GLY A CA 1
ATOM 820 C C . GLY A 1 108 ? -1.459 -2.195 13.151 1.00 96.81 108 GLY A C 1
ATOM 821 O O . GLY A 1 108 ? -0.479 -2.672 13.716 1.00 96.81 108 GLY A O 1
ATOM 822 N N . VAL A 1 109 ? -2.292 -2.944 12.422 1.00 98.00 109 VAL A N 1
ATOM 823 C CA . VAL A 1 109 ? -2.065 -4.362 12.112 1.00 98.00 109 VAL A CA 1
ATOM 824 C C . VAL A 1 109 ? -1.231 -4.460 10.844 1.00 98.00 109 VAL A C 1
ATOM 826 O O . VAL A 1 109 ? -1.555 -3.833 9.839 1.00 98.00 109 VAL A O 1
ATOM 829 N N . GLU A 1 110 ? -0.143 -5.224 10.887 1.00 98.25 110 GLU A N 1
ATOM 830 C CA . GLU A 1 110 ? 0.727 -5.390 9.725 1.00 98.25 110 GLU A CA 1
ATOM 831 C C . GLU A 1 110 ? 0.013 -6.143 8.599 1.00 98.25 110 GLU A C 1
ATOM 833 O O . GLU A 1 110 ? -0.555 -7.218 8.801 1.00 98.25 110 GLU A O 1
ATOM 838 N N . LEU A 1 111 ? 0.063 -5.562 7.405 1.00 98.56 111 LEU A N 1
ATOM 839 C CA . LEU A 1 111 ? -0.398 -6.178 6.177 1.00 98.56 111 LEU A CA 1
ATOM 840 C C . LEU A 1 111 ? 0.688 -7.087 5.604 1.00 98.56 111 LEU A C 1
ATOM 842 O O . LEU A 1 111 ? 1.886 -6.830 5.715 1.00 98.56 111 LEU A O 1
ATOM 846 N N . SER A 1 112 ? 0.251 -8.172 4.984 1.00 97.44 112 SER A N 1
ATOM 847 C CA . SER A 1 112 ? 1.110 -9.177 4.373 1.00 97.44 112 SER A CA 1
ATOM 848 C C . SER A 1 112 ? 0.298 -9.956 3.337 1.00 97.44 112 SER A C 1
ATOM 850 O O . SER A 1 112 ? -0.933 -9.939 3.410 1.00 97.44 112 SER A O 1
ATOM 852 N N . PRO A 1 113 ? 0.934 -10.695 2.414 1.00 98.25 113 PRO A N 1
ATOM 853 C CA . PRO A 1 113 ? 2.374 -10.772 2.122 1.00 98.25 113 PRO A CA 1
ATOM 854 C C . PRO A 1 113 ? 3.042 -9.486 1.585 1.00 98.25 113 PRO A C 1
ATOM 856 O O . PRO A 1 113 ? 2.468 -8.761 0.770 1.00 98.25 113 PRO A O 1
ATOM 859 N N . ALA A 1 114 ? 4.296 -9.251 1.991 1.00 98.12 114 ALA A N 1
ATOM 860 C CA . ALA A 1 114 ? 5.197 -8.266 1.375 1.00 98.12 114 ALA A CA 1
ATOM 861 C C . ALA A 1 114 ? 5.789 -8.793 0.051 1.00 98.12 114 ALA A C 1
ATOM 863 O O . ALA A 1 114 ? 5.687 -9.987 -0.232 1.00 98.12 114 ALA A O 1
ATOM 864 N N . HIS A 1 115 ? 6.428 -7.920 -0.739 1.00 98.38 115 HIS A N 1
ATOM 865 C CA . HIS A 1 115 ? 7.091 -8.270 -2.013 1.00 98.38 115 HIS A CA 1
ATOM 866 C C . HIS A 1 115 ? 6.168 -8.975 -3.023 1.00 98.38 115 HIS A C 1
ATOM 868 O O . HIS A 1 115 ? 6.586 -9.806 -3.832 1.00 98.38 115 HIS A O 1
ATOM 874 N N . SER A 1 116 ? 4.872 -8.675 -2.971 1.00 98.44 116 SER A N 1
ATOM 875 C CA . SER A 1 116 ? 3.886 -9.339 -3.816 1.00 98.44 116 SER A CA 1
ATOM 876 C C . SER A 1 116 ? 3.998 -8.864 -5.264 1.00 98.44 116 SER A C 1
ATOM 878 O O . SER A 1 116 ? 4.152 -7.676 -5.544 1.00 98.44 116 SER A O 1
ATOM 880 N N . ASN A 1 117 ? 3.850 -9.776 -6.227 1.00 97.75 117 ASN A N 1
ATOM 881 C CA . ASN A 1 117 ? 3.732 -9.375 -7.627 1.00 97.75 117 ASN A CA 1
ATOM 882 C C . ASN A 1 117 ? 2.450 -8.546 -7.830 1.00 97.75 117 ASN A C 1
ATOM 884 O O . ASN A 1 117 ? 1.388 -8.916 -7.326 1.00 97.75 117 ASN A O 1
ATOM 888 N N . HIS A 1 118 ? 2.510 -7.476 -8.628 1.00 98.25 118 HIS A N 1
ATOM 889 C CA . HIS A 1 118 ? 1.355 -6.598 -8.864 1.00 98.25 118 HIS A CA 1
ATOM 890 C C . HIS A 1 118 ? 0.129 -7.358 -9.388 1.00 98.25 118 HIS A C 1
ATOM 892 O O . HIS A 1 118 ? -1.001 -7.039 -9.027 1.00 98.25 118 HIS A O 1
ATOM 898 N N . LYS A 1 119 ? 0.322 -8.408 -10.200 1.00 98.56 119 LYS A N 1
ATOM 899 C CA . LYS A 1 119 ? -0.781 -9.265 -10.656 1.00 98.56 119 LYS A CA 1
ATOM 900 C C . LYS A 1 119 ? -1.493 -9.950 -9.484 1.00 98.56 119 LYS A C 1
ATOM 902 O O . LYS A 1 119 ? -2.718 -9.995 -9.481 1.00 98.56 119 LYS A O 1
ATOM 907 N N . SER A 1 120 ? -0.754 -10.447 -8.495 1.00 98.56 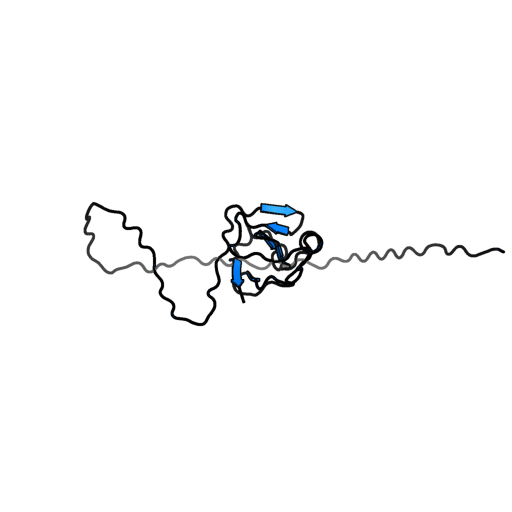120 SER A N 1
ATOM 908 C CA . SER A 1 120 ? -1.334 -11.101 -7.317 1.00 98.56 120 SER A CA 1
ATOM 909 C C . SER A 1 120 ? -2.115 -10.118 -6.448 1.00 98.56 120 SER A C 1
ATOM 911 O O . SER A 1 120 ? -3.208 -10.457 -5.997 1.00 98.56 120 SER A O 1
ATOM 913 N N . ILE A 1 121 ? -1.618 -8.885 -6.291 1.00 98.81 121 ILE A N 1
ATOM 914 C CA . ILE A 1 121 ? -2.332 -7.821 -5.566 1.00 98.81 121 ILE A CA 1
ATOM 915 C C . ILE A 1 121 ? -3.657 -7.498 -6.269 1.00 98.81 121 ILE A C 1
ATOM 917 O O . ILE A 1 121 ? -4.699 -7.461 -5.627 1.00 98.81 121 ILE A O 1
ATOM 921 N N . ARG A 1 122 ? -3.643 -7.325 -7.598 1.00 98.69 122 ARG A N 1
ATOM 922 C CA . ARG A 1 122 ? -4.853 -7.025 -8.386 1.00 98.69 122 ARG A CA 1
ATOM 923 C C . ARG A 1 122 ? -5.910 -8.123 -8.289 1.00 98.69 122 ARG A C 1
ATOM 925 O O . ARG A 1 122 ? -7.091 -7.810 -8.187 1.00 98.69 122 ARG A O 1
ATOM 932 N N . VAL A 1 123 ? -5.485 -9.387 -8.376 1.00 98.69 123 VAL A N 1
ATOM 933 C CA . VAL A 1 123 ? -6.387 -10.545 -8.488 1.00 98.69 123 VAL A CA 1
ATOM 934 C C . VAL A 1 123 ? -6.900 -11.007 -7.130 1.00 98.69 123 VAL A C 1
ATOM 936 O O . VAL A 1 123 ? -8.088 -11.277 -6.994 1.00 98.69 123 VAL A O 1
ATOM 939 N N . TYR A 1 124 ? -6.018 -11.124 -6.141 1.00 98.62 124 TYR A N 1
ATOM 940 C CA . TYR A 1 124 ? -6.364 -11.715 -4.849 1.00 98.62 124 TYR A CA 1
ATOM 941 C C . TYR A 1 124 ? -6.518 -10.656 -3.763 1.00 98.62 124 TYR A C 1
ATOM 943 O O . TYR A 1 124 ? -7.431 -10.758 -2.951 1.00 98.62 124 TYR A O 1
ATOM 951 N N . GLY A 1 125 ? -5.653 -9.640 -3.761 1.00 98.38 125 GLY A N 1
ATOM 952 C CA . GLY A 1 125 ? -5.607 -8.631 -2.707 1.00 98.38 125 GLY A CA 1
ATOM 953 C C . GLY A 1 125 ? -5.249 -9.239 -1.343 1.00 98.38 125 GLY A C 1
ATOM 954 O O . GLY A 1 125 ? -4.194 -9.861 -1.228 1.00 98.38 125 GLY A O 1
ATOM 955 N N . LEU A 1 126 ? -6.122 -9.103 -0.340 1.00 98.50 126 LEU A N 1
ATOM 956 C CA . LEU A 1 126 ? -5.999 -9.669 1.015 1.00 98.50 126 LEU A CA 1
ATOM 957 C C . LEU A 1 126 ? -4.786 -9.150 1.802 1.00 98.50 126 LEU A C 1
ATOM 959 O O . LEU A 1 126 ? -4.092 -9.914 2.466 1.00 98.50 126 LEU A O 1
ATOM 963 N N . GLY A 1 127 ? -4.506 -7.851 1.716 1.00 98.62 127 GLY A N 1
ATOM 964 C CA . GLY A 1 127 ? -3.383 -7.234 2.425 1.00 98.62 127 GLY A CA 1
ATOM 965 C C . GLY A 1 127 ? -2.024 -7.402 1.739 1.00 98.62 127 GLY A C 1
ATOM 966 O O . GLY A 1 127 ? -1.015 -6.937 2.264 1.00 98.62 127 GLY A O 1
ATOM 967 N N . GLN A 1 128 ? -1.968 -8.014 0.553 1.00 98.81 128 GLN A N 1
ATOM 968 C CA . GLN A 1 128 ? -0.739 -8.067 -0.237 1.00 98.81 128 GLN A CA 1
ATOM 969 C C . GLN A 1 128 ? -0.270 -6.662 -0.623 1.00 98.81 128 GLN A C 1
ATOM 971 O O . GLN A 1 128 ? -1.084 -5.813 -1.009 1.00 98.81 128 GLN A O 1
ATOM 976 N N . PHE A 1 129 ? 1.047 -6.447 -0.594 1.00 98.81 129 PHE A N 1
ATOM 977 C CA . PHE A 1 129 ? 1.661 -5.196 -1.029 1.00 98.81 129 PHE A CA 1
ATOM 978 C C . PHE A 1 129 ? 3.022 -5.392 -1.710 1.00 98.81 129 PHE A C 1
ATOM 980 O O . PHE A 1 129 ? 3.677 -6.426 -1.563 1.00 98.81 129 PHE A O 1
ATOM 987 N N . SER A 1 130 ? 3.433 -4.374 -2.463 1.00 98.75 130 SER A N 1
ATOM 988 C CA . SER A 1 130 ? 4.710 -4.269 -3.159 1.00 98.75 130 SER A CA 1
ATOM 989 C C . SER A 1 130 ? 5.236 -2.844 -3.061 1.00 98.75 130 SER A C 1
ATOM 991 O O . SER A 1 130 ? 4.541 -1.896 -3.426 1.00 98.75 130 SER A O 1
ATOM 993 N N . HIS A 1 131 ? 6.456 -2.696 -2.561 1.00 98.69 131 HIS A N 1
ATOM 994 C CA . HIS A 1 131 ? 7.194 -1.442 -2.629 1.00 98.69 131 HIS A CA 1
ATOM 995 C C . HIS A 1 131 ? 8.160 -1.573 -3.804 1.00 98.69 131 HIS A C 1
ATOM 997 O O . HIS A 1 131 ? 9.161 -2.271 -3.681 1.00 98.69 131 HIS A O 1
ATOM 1003 N N . TRP A 1 132 ? 7.821 -0.973 -4.944 1.00 98.50 132 TRP A N 1
ATOM 1004 C CA . TRP A 1 132 ? 8.500 -1.168 -6.224 1.00 98.50 132 TRP A CA 1
ATOM 1005 C C . TRP A 1 132 ? 9.041 0.161 -6.739 1.00 98.50 132 TRP A C 1
ATOM 1007 O O . TRP A 1 132 ? 8.266 1.085 -6.992 1.00 98.50 132 TRP A O 1
ATOM 1017 N N . GLY A 1 133 ? 10.358 0.269 -6.918 1.00 98.06 133 GLY A N 1
ATOM 1018 C CA . GLY A 1 133 ? 10.977 1.570 -7.167 1.00 98.06 133 GLY A CA 1
ATOM 1019 C C . GLY A 1 133 ? 10.680 2.526 -6.011 1.00 98.06 133 GLY A C 1
ATOM 1020 O O . GLY A 1 133 ? 10.885 2.179 -4.858 1.00 98.06 133 GLY A O 1
ATOM 1021 N N . ASP A 1 134 ? 10.168 3.710 -6.300 1.00 97.44 134 ASP A N 1
ATOM 1022 C CA . ASP A 1 134 ? 9.723 4.699 -5.314 1.00 97.44 134 ASP A CA 1
ATOM 1023 C C . ASP A 1 134 ? 8.199 4.673 -5.082 1.00 97.44 134 ASP A C 1
ATOM 1025 O O . ASP A 1 134 ? 7.624 5.600 -4.510 1.00 97.44 134 ASP A O 1
ATOM 1029 N N . GLU A 1 135 ? 7.518 3.609 -5.505 1.00 98.00 135 GLU A N 1
ATOM 1030 C CA . GLU A 1 135 ? 6.063 3.506 -5.477 1.00 98.00 135 GLU A CA 1
ATOM 1031 C C . GLU A 1 135 ? 5.592 2.398 -4.535 1.00 98.00 135 GLU A C 1
ATOM 1033 O O . GLU A 1 135 ? 6.222 1.349 -4.398 1.00 98.00 135 GLU A O 1
ATOM 1038 N N . LEU A 1 136 ? 4.427 2.596 -3.915 1.00 98.62 136 LEU A N 1
ATOM 1039 C CA . LEU A 1 136 ? 3.784 1.583 -3.080 1.00 98.62 136 LEU A CA 1
ATOM 1040 C C . LEU A 1 136 ? 2.459 1.144 -3.694 1.00 98.62 136 LEU A C 1
ATOM 1042 O O . LEU A 1 136 ? 1.540 1.954 -3.838 1.00 98.62 136 LEU A O 1
ATOM 1046 N N . TYR A 1 137 ? 2.369 -0.151 -3.979 1.00 98.81 137 TYR A N 1
ATOM 1047 C CA . TYR A 1 137 ? 1.174 -0.863 -4.413 1.00 98.81 137 TYR A CA 1
ATOM 1048 C C . TYR A 1 137 ? 0.661 -1.718 -3.261 1.00 98.81 137 TYR A C 1
ATOM 1050 O O . TYR A 1 137 ? 1.440 -2.444 -2.647 1.00 98.81 137 TYR A O 1
ATOM 1058 N N . PHE A 1 138 ? -0.631 -1.680 -2.960 1.00 98.81 138 PHE A N 1
ATOM 1059 C CA . PHE A 1 138 ? -1.199 -2.506 -1.897 1.00 98.81 138 PHE A CA 1
ATOM 1060 C C . PHE A 1 138 ? -2.682 -2.796 -2.100 1.00 98.81 138 PHE A C 1
ATOM 1062 O O . PHE A 1 138 ? -3.366 -2.171 -2.910 1.00 98.81 138 PHE A O 1
ATOM 1069 N N . SER A 1 139 ? -3.168 -3.753 -1.324 1.00 98.88 139 SER A N 1
ATOM 1070 C CA .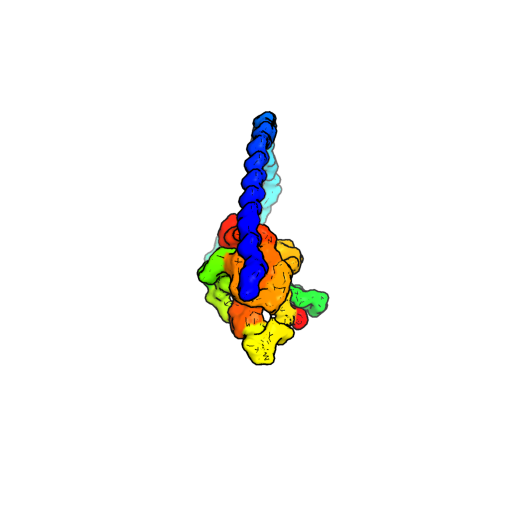 SER A 1 139 ? -4.582 -4.055 -1.133 1.00 98.88 139 SER A CA 1
ATOM 1071 C C . SER A 1 139 ? -4.912 -4.000 0.355 1.00 98.88 139 SER A C 1
ATOM 1073 O O . SER A 1 139 ? -4.025 -4.112 1.202 1.00 98.88 139 SER A O 1
ATOM 1075 N N . THR A 1 140 ? -6.184 -3.812 0.684 1.00 98.81 140 THR A N 1
ATOM 1076 C CA . THR A 1 140 ? -6.663 -3.849 2.072 1.00 98.81 140 THR A CA 1
ATOM 1077 C C . THR A 1 140 ? -6.844 -5.295 2.531 1.00 98.81 140 THR A C 1
ATOM 1079 O O . THR A 1 140 ? -6.927 -6.211 1.709 1.00 98.81 140 THR A O 1
ATOM 1082 N N . SER A 1 141 ? -6.899 -5.516 3.846 1.00 98.69 141 SER A N 1
ATOM 1083 C CA . SER A 1 141 ? -6.961 -6.869 4.429 1.00 98.69 141 SER A CA 1
ATOM 1084 C C . SER A 1 141 ? -8.194 -7.678 3.999 1.00 98.69 141 SER A C 1
ATOM 1086 O O . SER A 1 141 ? -8.129 -8.900 3.886 1.00 98.69 141 SER A O 1
ATOM 1088 N N . ASP A 1 142 ? -9.303 -6.997 3.714 1.00 98.50 142 ASP A N 1
ATOM 1089 C CA . ASP A 1 142 ? -10.596 -7.575 3.336 1.00 98.50 142 ASP A CA 1
ATOM 1090 C C . ASP A 1 142 ? -11.068 -7.130 1.944 1.00 98.50 142 ASP A C 1
ATOM 1092 O O . ASP A 1 142 ? -12.248 -7.260 1.615 1.00 98.50 142 ASP A O 1
ATOM 1096 N N . ASN A 1 143 ? -10.157 -6.593 1.124 1.00 98.62 143 ASN A N 1
ATOM 1097 C CA . ASN A 1 143 ? -10.418 -6.125 -0.240 1.00 98.62 143 ASN A CA 1
ATOM 1098 C C . ASN A 1 143 ? -11.438 -4.981 -0.370 1.00 98.62 143 ASN A C 1
ATOM 1100 O O . ASN A 1 143 ? -11.847 -4.630 -1.481 1.00 98.62 143 ASN A O 1
ATOM 1104 N N . THR A 1 144 ? -11.831 -4.354 0.738 1.00 98.62 144 THR A N 1
ATOM 1105 C CA . THR A 1 144 ? -12.634 -3.130 0.699 1.00 98.62 144 THR A CA 1
ATOM 1106 C C . THR A 1 144 ? -11.809 -1.948 0.193 1.00 98.62 144 THR A C 1
ATOM 1108 O O . THR A 1 144 ? -10.590 -1.902 0.348 1.00 98.62 144 THR A O 1
ATOM 1111 N N . SER A 1 145 ? -12.464 -0.953 -0.408 1.00 98.25 145 SER A N 1
ATOM 1112 C CA . SER A 1 145 ? -11.763 0.249 -0.870 1.00 98.25 145 SER A CA 1
ATOM 1113 C C . SER A 1 145 ? -11.149 1.015 0.318 1.00 98.25 145 SER A C 1
ATOM 1115 O O . SER A 1 145 ? -11.903 1.420 1.211 1.00 98.25 145 SER A O 1
ATOM 1117 N N . PRO A 1 146 ? -9.832 1.307 0.315 1.00 98.12 146 PRO A N 1
ATOM 1118 C CA . PRO A 1 146 ? -9.174 2.099 1.359 1.00 98.12 146 PRO A CA 1
ATOM 1119 C C . PRO A 1 146 ? -9.698 3.540 1.424 1.00 98.12 146 PRO A C 1
ATOM 1121 O O . PRO A 1 146 ? -9.557 4.198 2.447 1.00 98.12 146 PRO A O 1
ATOM 1124 N N . LEU A 1 147 ? -10.340 4.034 0.355 1.00 97.38 147 LEU A N 1
ATOM 1125 C CA . LEU A 1 147 ? -10.969 5.360 0.328 1.00 97.38 147 LEU A CA 1
ATOM 1126 C C . LEU A 1 147 ? -12.289 5.413 1.110 1.00 97.38 147 LEU A C 1
ATOM 1128 O O . LEU A 1 147 ? -12.717 6.492 1.507 1.00 97.38 147 LEU A O 1
ATOM 1132 N N . ASN A 1 148 ? -12.934 4.261 1.325 1.00 97.44 148 ASN A N 1
ATOM 1133 C CA . ASN A 1 148 ? -14.305 4.191 1.839 1.00 97.44 148 ASN A CA 1
ATOM 1134 C C . ASN A 1 148 ? -14.422 3.408 3.154 1.00 97.44 148 ASN A C 1
ATOM 1136 O O . ASN A 1 148 ? -15.457 3.478 3.810 1.00 97.44 148 ASN A O 1
ATOM 1140 N N . ASN A 1 149 ? -13.398 2.644 3.543 1.00 97.81 149 ASN A N 1
ATOM 1141 C CA . ASN A 1 149 ? -13.463 1.762 4.711 1.00 97.81 149 ASN A CA 1
ATOM 1142 C C . ASN A 1 149 ? -13.128 2.453 6.047 1.00 97.81 149 ASN A C 1
ATOM 1144 O O . ASN A 1 149 ? -13.231 1.826 7.100 1.00 97.81 149 ASN A O 1
ATOM 1148 N N . GLY A 1 150 ? -12.726 3.729 6.018 1.00 97.38 150 GLY A N 1
ATOM 1149 C CA . GLY A 1 150 ? -12.443 4.531 7.212 1.00 97.38 150 GLY A CA 1
ATOM 1150 C C . GLY A 1 150 ? -11.195 4.106 7.996 1.00 97.38 150 GLY A C 1
ATOM 1151 O O . GLY A 1 150 ? -11.037 4.513 9.148 1.00 97.38 150 GLY A O 1
ATOM 1152 N N . ARG A 1 151 ? -10.318 3.280 7.411 1.00 98.44 151 ARG A N 1
ATOM 1153 C CA . ARG A 1 151 ? -9.111 2.771 8.076 1.00 98.44 151 ARG A CA 1
ATOM 1154 C C . ARG A 1 151 ? -7.924 3.711 7.897 1.00 98.44 151 ARG A C 1
ATOM 1156 O O . ARG A 1 151 ? -7.839 4.481 6.943 1.00 98.44 151 ARG A O 1
ATOM 1163 N N . LYS A 1 152 ? -6.986 3.636 8.838 1.00 98.25 152 LYS A N 1
ATOM 1164 C CA . LYS A 1 152 ? -5.721 4.374 8.798 1.00 98.25 152 LYS A CA 1
ATOM 1165 C C . LYS A 1 152 ? -4.624 3.468 8.271 1.00 98.25 152 LYS A C 1
ATOM 1167 O O . LYS A 1 152 ? -4.458 2.356 8.764 1.00 98.25 152 LYS A O 1
ATOM 1172 N N . TYR A 1 153 ? -3.853 3.979 7.325 1.00 98.50 153 TYR A N 1
ATOM 1173 C CA . TYR A 1 153 ? -2.736 3.263 6.727 1.00 98.50 153 TYR A CA 1
ATOM 1174 C C . TYR A 1 153 ? -1.433 3.938 7.120 1.00 98.50 153 TYR A C 1
ATOM 1176 O O . TYR A 1 153 ? -1.352 5.167 7.161 1.00 98.50 153 TYR A O 1
ATOM 1184 N N . SER A 1 154 ? -0.416 3.149 7.434 1.00 98.38 154 SER A N 1
ATOM 1185 C CA . SER A 1 154 ? 0.905 3.663 7.782 1.00 98.38 154 SER A CA 1
ATOM 1186 C C . SER A 1 154 ? 1.994 2.680 7.393 1.00 98.38 154 SER A C 1
ATOM 1188 O O . SER A 1 154 ? 1.736 1.495 7.208 1.00 98.38 154 SER A O 1
ATOM 1190 N N . TYR A 1 155 ? 3.220 3.165 7.252 1.00 98.00 155 TYR A N 1
ATOM 1191 C CA . TYR A 1 155 ? 4.372 2.324 6.966 1.00 98.00 155 TYR A CA 1
ATOM 1192 C C . TYR A 1 155 ? 5.556 2.692 7.852 1.00 98.00 155 TYR A C 1
ATOM 1194 O O . TYR A 1 155 ? 5.610 3.769 8.441 1.00 98.00 155 TYR A O 1
ATOM 1202 N N . LYS A 1 156 ? 6.530 1.796 7.933 1.00 96.31 156 LYS A N 1
ATOM 1203 C CA . LYS A 1 156 ? 7.874 2.121 8.416 1.00 96.31 156 LYS A CA 1
ATOM 1204 C C . LYS A 1 156 ? 8.904 1.324 7.641 1.00 96.31 156 LYS A C 1
ATOM 1206 O O . LYS A 1 156 ? 8.596 0.255 7.117 1.00 96.31 156 LYS A O 1
ATOM 1211 N N . MET A 1 157 ? 10.127 1.827 7.630 1.00 94.25 157 MET A N 1
ATOM 1212 C CA . MET A 1 157 ? 11.283 1.053 7.199 1.00 94.25 157 MET A CA 1
ATOM 1213 C C . MET A 1 157 ? 11.793 0.262 8.403 1.00 94.25 157 MET A C 1
ATOM 1215 O O . MET A 1 157 ? 11.831 0.795 9.517 1.00 94.25 157 MET A O 1
ATOM 1219 N N . LYS A 1 158 ? 12.086 -1.022 8.201 1.00 84.50 158 LYS A N 1
ATOM 1220 C CA . LYS A 1 158 ? 12.803 -1.828 9.192 1.00 84.50 158 LYS A CA 1
ATOM 1221 C C . LYS A 1 158 ? 14.267 -1.411 9.255 1.00 84.50 158 LYS A C 1
ATOM 1223 O O . LYS A 1 158 ? 14.813 -1.070 8.180 1.00 84.50 158 LYS A O 1
#